Protein AF-A0A0G2G1L0-F1 (afdb_monomer_lite)

InterPro domains:
  IPR044053 Hydroxylase/desaturase AsaB-like [PTHR34598] (20-135)

Organism: NCBI:txid420778

Sequence (142 aa):
MQETHGLGTQLKESAMEIFHKDELSLKRDGYEIMHLVSQMKYEDWDDDPAIKNVYLREVADSLLKALGACHVQIIEHTVRKRHEVFPVSTGEPYKYNQPTSIAHIDTTVPWVLDMVRSLNPEKAEEVMKHRVQCVKYVYHIG

pLDDT: mean 84.34, std 18.81, range [30.48, 97.94]

Secondary structure (DSSP, 8-state):
------S-STTSS-------GGG--HHHHS--------S--SGGGG-HHHIIIIIHHHHHHHHHHHHT-S-------------TTTT---SS--SSPPPPSS------HHHHHHHHHHH-TTTHHHHTTS------------

Foldseek 3Di:
DDDDDDDPPVPPPPDPPPDDQVNDDCVPHVDHDDDFDFPDDPVCLVPPVSCVVTVVVSVQVRCCVRVVDPGDDDDDDFDADADPPPPDDPVDDDPGHHDDPDDDDPDDPVRQLVSLCVVCVPCSVVPVVDDDDDDDDDDDDD

Radius of gyration: 21.29 Å; chains: 1; bounding box: 70×36×47 Å

Structure (mmCIF, N/CA/C/O backbone):
data_AF-A0A0G2G1L0-F1
#
_entry.id   AF-A0A0G2G1L0-F1
#
loop_
_atom_site.group_PDB
_atom_site.id
_atom_site.type_symbol
_atom_site.label_atom_id
_atom_site.label_alt_id
_atom_site.label_comp_id
_atom_site.label_asym_id
_atom_site.label_entity_id
_atom_site.label_seq_id
_atom_site.pdbx_PDB_ins_code
_atom_site.Cartn_x
_atom_site.Cartn_y
_atom_site.Cartn_z
_atom_site.occupancy
_atom_site.B_iso_or_equiv
_atom_site.auth_seq_id
_atom_site.auth_comp_id
_atom_site.auth_asym_id
_atom_site.auth_atom_id
_atom_site.pdbx_PDB_model_num
ATOM 1 N N . MET A 1 1 ? 53.743 -24.675 27.307 1.00 37.62 1 MET A N 1
ATOM 2 C CA . MET A 1 1 ? 53.165 -23.441 26.743 1.00 37.62 1 MET A CA 1
ATOM 3 C C . MET A 1 1 ? 51.719 -23.728 26.410 1.00 37.62 1 MET A C 1
ATOM 5 O O . MET A 1 1 ? 51.457 -24.619 25.615 1.00 37.62 1 MET A O 1
ATOM 9 N N . GLN A 1 2 ? 50.812 -23.057 27.117 1.00 38.38 2 GLN A N 1
ATOM 10 C CA . GLN A 1 2 ? 49.423 -22.884 26.703 1.00 38.38 2 GLN A CA 1
ATOM 11 C C . GLN A 1 2 ? 49.409 -22.052 25.423 1.00 38.38 2 GLN A C 1
ATOM 13 O O . GLN A 1 2 ? 50.134 -21.067 25.386 1.00 38.38 2 GLN A O 1
ATOM 18 N N . GLU A 1 3 ? 48.542 -22.377 24.469 1.00 33.88 3 GLU A N 1
ATOM 19 C CA . GLU A 1 3 ? 47.820 -21.356 23.708 1.00 33.88 3 GLU A CA 1
ATOM 20 C C . GLU A 1 3 ? 46.411 -21.866 23.399 1.00 33.88 3 GLU A C 1
ATOM 22 O O . GLU A 1 3 ? 46.188 -22.861 22.714 1.00 33.88 3 GLU A O 1
ATOM 27 N N . THR A 1 4 ? 45.453 -21.169 23.992 1.00 42.47 4 THR A N 1
ATOM 28 C CA . THR A 1 4 ? 44.022 -21.230 23.741 1.00 42.47 4 THR A CA 1
ATOM 29 C C . THR A 1 4 ? 43.699 -20.501 22.438 1.00 42.47 4 THR A C 1
ATOM 31 O O . THR A 1 4 ? 43.868 -19.290 22.368 1.00 42.47 4 THR A O 1
ATOM 34 N N . HIS A 1 5 ? 43.177 -21.212 21.444 1.00 39.84 5 HIS A N 1
ATOM 35 C CA . HIS A 1 5 ? 42.423 -20.650 20.317 1.00 39.84 5 HIS A CA 1
ATOM 36 C C . HIS A 1 5 ? 41.220 -21.591 20.114 1.00 39.84 5 HIS A C 1
ATOM 38 O O . HIS A 1 5 ? 41.287 -22.551 19.360 1.00 39.84 5 HIS A O 1
ATOM 44 N N . GLY A 1 6 ? 40.173 -21.530 20.939 1.00 34.44 6 GLY A N 1
ATOM 45 C CA . GLY A 1 6 ? 39.303 -20.365 21.084 1.00 34.44 6 GLY A CA 1
ATOM 46 C C . GLY A 1 6 ? 38.316 -20.406 19.916 1.00 34.44 6 GLY A C 1
ATOM 47 O O . GLY A 1 6 ? 38.615 -19.875 18.856 1.00 34.44 6 GLY A O 1
ATOM 48 N N . LEU A 1 7 ? 37.251 -21.214 19.990 1.00 36.97 7 LEU A N 1
ATOM 49 C CA . LEU A 1 7 ? 35.878 -20.772 20.320 1.00 36.97 7 LEU A CA 1
ATOM 50 C C . LEU A 1 7 ? 35.274 -19.671 19.411 1.00 36.97 7 LEU A C 1
ATOM 52 O O . LEU A 1 7 ? 34.107 -19.339 19.565 1.00 36.97 7 LEU A O 1
ATOM 56 N N . GLY A 1 8 ? 36.018 -19.133 18.440 1.00 30.48 8 GLY A N 1
ATOM 57 C CA . GLY A 1 8 ? 35.605 -18.027 17.571 1.00 30.48 8 GLY A CA 1
ATOM 58 C C . GLY A 1 8 ? 34.971 -18.447 16.245 1.00 30.48 8 GLY A C 1
ATOM 59 O O . GLY A 1 8 ? 34.287 -17.639 15.623 1.00 30.48 8 GLY A O 1
ATOM 60 N N . THR A 1 9 ? 35.153 -19.697 15.813 1.00 32.44 9 THR A N 1
ATOM 61 C CA . THR A 1 9 ? 34.622 -20.171 14.520 1.00 32.44 9 THR A CA 1
ATOM 62 C C . THR A 1 9 ? 33.209 -20.746 14.636 1.00 32.44 9 THR A C 1
ATOM 64 O O . THR A 1 9 ? 32.479 -20.775 13.657 1.00 32.44 9 THR A O 1
ATOM 67 N N . GLN A 1 10 ? 32.781 -21.141 15.839 1.00 32.00 10 GLN A N 1
ATOM 68 C CA . GLN A 1 10 ? 31.483 -21.793 16.063 1.00 32.00 10 GLN A CA 1
ATOM 69 C C . GLN A 1 10 ? 30.351 -20.808 16.425 1.00 32.00 10 GLN A C 1
ATOM 71 O O . GLN A 1 10 ? 29.207 -21.216 16.579 1.00 32.00 10 GLN A O 1
ATOM 76 N N . LEU A 1 11 ? 30.661 -19.508 16.542 1.00 35.78 11 LEU A N 1
ATOM 77 C CA . LEU A 1 11 ? 29.731 -18.442 16.958 1.00 35.78 11 LEU A CA 1
ATOM 78 C C . LEU A 1 11 ? 29.337 -17.467 15.830 1.00 35.78 11 LEU A C 1
ATOM 80 O O . LEU A 1 11 ? 28.732 -16.435 16.106 1.00 35.78 11 LEU A O 1
ATOM 84 N N . LYS A 1 12 ? 29.671 -17.753 14.562 1.00 34.81 12 LYS A N 1
ATOM 85 C CA . LYS A 1 12 ? 29.297 -16.888 13.419 1.00 34.81 12 LYS A CA 1
ATOM 86 C C . LYS A 1 12 ? 28.352 -17.516 12.394 1.00 34.81 12 LYS A C 1
ATOM 88 O O . LYS A 1 12 ? 27.891 -16.806 11.510 1.00 34.81 12 LYS A O 1
ATOM 93 N N . GLU A 1 13 ? 28.011 -18.793 12.544 1.00 33.47 13 GLU A N 1
ATOM 94 C CA . GLU A 1 13 ? 26.978 -19.462 11.731 1.00 33.47 13 GLU A CA 1
ATOM 95 C C . GLU A 1 13 ? 25.619 -19.542 12.444 1.00 33.47 13 GLU A C 1
ATOM 97 O O . GLU A 1 13 ? 24.666 -20.127 11.935 1.00 33.47 13 GLU A O 1
ATOM 102 N N . SER A 1 14 ? 25.493 -18.931 13.623 1.00 38.62 14 SER A N 1
ATOM 103 C CA . SER A 1 14 ? 24.216 -18.807 14.314 1.00 38.62 14 SER A CA 1
ATOM 104 C C . SER A 1 14 ? 23.403 -17.640 13.743 1.00 38.62 14 SER A C 1
ATOM 106 O O . SER A 1 14 ? 23.769 -16.480 13.934 1.00 38.62 14 SER A O 1
ATOM 108 N N . ALA A 1 15 ? 22.271 -18.005 13.134 1.00 39.84 15 ALA A N 1
ATOM 109 C CA . ALA A 1 15 ? 21.100 -17.195 12.792 1.00 39.84 15 ALA A CA 1
ATOM 110 C C . ALA A 1 15 ? 21.085 -16.487 11.423 1.00 39.84 15 ALA A C 1
ATOM 112 O O . ALA A 1 15 ? 20.908 -15.276 11.321 1.00 39.84 15 ALA A O 1
ATOM 113 N N . MET A 1 16 ? 21.109 -17.276 10.349 1.00 41.47 16 MET A N 1
ATOM 114 C CA . MET A 1 16 ? 20.149 -17.052 9.263 1.00 41.47 16 MET A CA 1
ATOM 115 C C . MET A 1 16 ? 19.282 -18.307 9.174 1.00 41.47 16 MET A C 1
ATOM 117 O O . MET A 1 16 ? 19.522 -19.192 8.358 1.00 41.47 16 MET A O 1
ATOM 121 N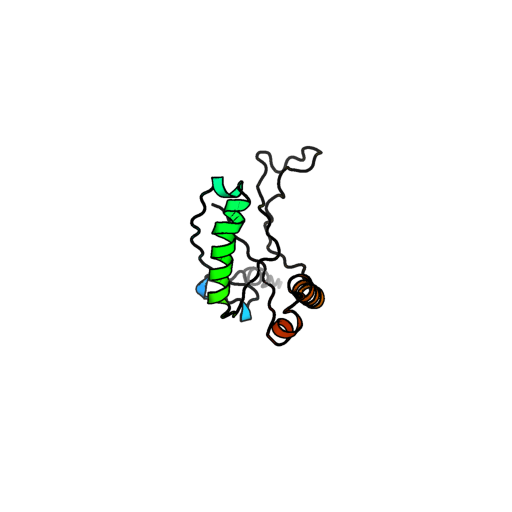 N . GLU A 1 17 ? 18.330 -18.433 10.101 1.00 50.50 17 GLU A N 1
ATOM 122 C CA . GLU A 1 17 ? 17.284 -19.447 9.981 1.00 50.50 17 GLU A CA 1
ATOM 123 C C . GLU A 1 17 ? 16.534 -19.176 8.673 1.00 50.50 17 GLU A C 1
ATOM 125 O O . GLU A 1 17 ? 15.987 -18.091 8.456 1.00 50.50 17 GLU A O 1
ATOM 130 N N . ILE A 1 18 ? 16.582 -20.139 7.753 1.00 58.59 18 ILE A N 1
ATOM 131 C CA . ILE A 1 18 ? 15.777 -20.107 6.535 1.00 58.59 18 ILE A CA 1
ATOM 132 C C . ILE A 1 18 ? 14.356 -20.445 6.978 1.00 58.59 18 ILE A C 1
ATOM 134 O O . ILE A 1 18 ? 13.983 -21.612 7.023 1.00 58.59 18 ILE A O 1
ATOM 138 N N . PHE A 1 19 ? 13.584 -19.431 7.363 1.00 57.88 19 PHE A N 1
ATOM 139 C CA . PHE A 1 19 ? 12.179 -19.625 7.699 1.00 57.88 19 PHE A CA 1
ATOM 140 C C . PHE A 1 19 ? 11.416 -20.076 6.459 1.00 57.88 19 PHE A C 1
ATOM 142 O O . PHE A 1 19 ? 11.496 -19.450 5.394 1.00 57.88 19 PHE A O 1
ATOM 149 N N . HIS A 1 20 ? 10.647 -21.153 6.597 1.00 70.88 20 HIS A N 1
ATOM 150 C CA . HIS A 1 20 ? 9.672 -21.495 5.575 1.00 70.88 20 HIS A CA 1
ATOM 151 C C . HIS A 1 20 ? 8.542 -20.464 5.606 1.00 70.88 20 HIS A C 1
ATOM 153 O O . HIS A 1 20 ? 8.163 -19.965 6.662 1.00 70.88 20 HIS A O 1
ATOM 159 N N . LYS A 1 21 ? 7.982 -20.141 4.435 1.00 72.94 21 LYS A N 1
ATOM 160 C CA . LYS A 1 21 ? 6.884 -19.170 4.293 1.00 72.94 21 LYS A CA 1
ATOM 161 C C . LYS A 1 21 ? 5.776 -19.369 5.338 1.00 72.94 21 LYS A C 1
ATOM 163 O O . LYS A 1 21 ? 5.290 -18.388 5.887 1.00 72.94 21 LYS A O 1
ATOM 168 N N . ASP A 1 22 ? 5.410 -20.620 5.604 1.00 78.69 22 ASP A N 1
ATOM 169 C CA . ASP A 1 22 ? 4.289 -20.978 6.480 1.00 78.69 22 ASP A CA 1
ATOM 170 C C . ASP A 1 22 ? 4.608 -20.819 7.978 1.00 78.69 22 ASP A C 1
ATOM 172 O O . ASP A 1 22 ? 3.720 -20.912 8.824 1.00 78.69 22 ASP A O 1
ATOM 176 N N . GLU A 1 23 ? 5.871 -20.566 8.320 1.00 83.62 23 GLU A N 1
ATOM 177 C CA . GLU A 1 23 ? 6.312 -20.341 9.695 1.00 83.62 23 GLU A CA 1
ATOM 178 C C . GLU A 1 23 ? 6.236 -18.867 10.085 1.00 83.62 23 GLU A C 1
ATOM 180 O O . GLU A 1 23 ? 6.243 -18.569 11.278 1.00 83.62 23 GLU A O 1
ATOM 185 N N . LEU A 1 24 ? 6.141 -17.954 9.112 1.00 87.81 24 LEU A N 1
ATOM 186 C CA . LEU A 1 24 ? 6.114 -16.504 9.300 1.00 87.81 24 LEU A CA 1
ATOM 187 C C . LEU A 1 24 ? 4.682 -15.976 9.414 1.00 87.81 24 LEU A C 1
ATOM 189 O O . LEU A 1 24 ? 3.769 -16.444 8.740 1.00 87.81 24 LEU A O 1
ATOM 193 N N . SER A 1 25 ? 4.487 -14.952 10.239 1.00 90.31 25 SER A N 1
ATOM 194 C CA . SER A 1 25 ? 3.203 -14.273 10.381 1.00 90.31 25 SER A CA 1
ATOM 195 C C . SER A 1 25 ? 3.383 -12.777 10.584 1.00 90.31 25 SER A C 1
ATOM 197 O O . SER A 1 25 ? 4.216 -12.331 11.378 1.00 90.31 25 SER A O 1
ATOM 199 N N . LEU A 1 26 ? 2.500 -11.987 9.971 1.00 91.00 26 LEU A N 1
ATOM 200 C CA . LEU A 1 26 ? 2.580 -10.531 10.063 1.00 91.00 26 LEU A CA 1
ATOM 201 C C . LEU A 1 26 ? 2.530 -10.037 11.517 1.00 91.00 26 LEU A C 1
ATOM 203 O O . LEU A 1 26 ? 3.225 -9.095 11.889 1.00 91.00 26 LEU A O 1
ATOM 207 N N . LYS A 1 27 ? 1.719 -10.685 12.361 1.00 90.75 27 LYS A N 1
ATOM 208 C CA . LYS A 1 27 ? 1.523 -10.286 13.761 1.00 90.75 27 LYS A CA 1
ATOM 209 C C . LYS A 1 27 ? 2.764 -10.508 14.629 1.00 90.75 27 LYS A C 1
ATOM 211 O O . LYS A 1 27 ? 3.008 -9.701 15.522 1.00 90.75 27 LYS A O 1
ATOM 216 N N . ARG A 1 28 ? 3.478 -11.620 14.436 1.00 92.56 28 ARG A N 1
ATOM 217 C CA . ARG A 1 28 ? 4.628 -11.995 15.272 1.00 92.56 28 ARG A CA 1
ATOM 218 C C . ARG A 1 28 ? 5.919 -11.396 14.732 1.00 92.56 28 ARG A C 1
ATOM 220 O O . ARG A 1 28 ? 6.706 -10.871 15.509 1.00 92.56 28 ARG A O 1
ATOM 227 N N . ASP A 1 29 ? 6.107 -11.471 13.419 1.00 91.75 29 ASP A N 1
ATOM 228 C CA . ASP A 1 29 ? 7.393 -11.204 12.775 1.00 91.75 29 ASP A CA 1
ATOM 229 C C . ASP A 1 29 ? 7.433 -9.829 12.099 1.00 91.75 29 ASP A C 1
ATOM 231 O O . ASP A 1 29 ? 8.494 -9.361 11.697 1.00 91.75 29 ASP A O 1
ATOM 235 N N . GLY A 1 30 ? 6.283 -9.157 11.971 1.00 90.12 30 GLY A N 1
ATOM 236 C CA . GLY A 1 30 ? 6.171 -7.869 11.283 1.00 90.12 30 GLY A CA 1
ATOM 237 C C . GLY A 1 30 ? 6.147 -7.981 9.757 1.00 90.12 30 GLY A C 1
ATOM 238 O O . GLY A 1 30 ? 6.027 -6.964 9.076 1.00 90.12 30 GLY A O 1
ATOM 239 N N . TYR A 1 31 ? 6.215 -9.197 9.212 1.00 91.19 31 TYR A N 1
ATOM 240 C CA . TYR A 1 31 ? 6.057 -9.489 7.792 1.00 91.19 31 TYR A CA 1
ATOM 241 C C . TYR A 1 31 ? 5.458 -10.882 7.590 1.00 91.19 31 TYR A C 1
ATOM 243 O O . TYR A 1 31 ? 5.508 -11.740 8.467 1.00 91.19 31 TYR A O 1
ATOM 251 N N . GLU A 1 32 ? 4.878 -11.096 6.417 1.00 91.75 32 GLU A N 1
ATOM 252 C CA . GLU A 1 32 ? 4.328 -12.376 5.993 1.00 91.75 32 GLU A CA 1
ATOM 253 C C . GLU A 1 32 ? 4.565 -12.528 4.496 1.00 91.75 32 GLU A C 1
ATOM 255 O O . GLU A 1 32 ? 4.527 -11.546 3.749 1.00 91.75 32 GLU A O 1
ATOM 260 N N . ILE A 1 33 ? 4.813 -13.756 4.054 1.00 90.81 33 ILE A N 1
ATOM 261 C CA . ILE A 1 33 ? 4.904 -14.065 2.633 1.00 90.81 33 ILE A CA 1
ATOM 262 C C . ILE A 1 33 ? 3.557 -14.648 2.221 1.00 90.81 33 ILE A C 1
ATOM 264 O O . ILE A 1 33 ? 3.130 -15.676 2.736 1.00 90.81 33 ILE A O 1
ATOM 268 N N . MET A 1 34 ? 2.894 -14.017 1.257 1.00 89.62 34 MET A N 1
ATOM 269 C CA . MET A 1 34 ? 1.610 -14.470 0.725 1.00 89.62 34 MET A CA 1
ATOM 270 C C . MET A 1 34 ? 1.789 -15.008 -0.692 1.00 89.62 34 MET A C 1
ATOM 272 O O . MET A 1 34 ? 2.651 -14.550 -1.436 1.00 89.62 34 MET A O 1
ATOM 276 N N . HIS A 1 35 ? 0.963 -15.981 -1.078 1.00 89.50 35 HIS A N 1
ATOM 277 C CA . HIS A 1 35 ? 0.900 -16.418 -2.470 1.00 89.50 35 HIS A CA 1
ATOM 278 C C . HIS A 1 35 ? -0.246 -15.686 -3.164 1.00 89.50 35 HIS A C 1
ATOM 280 O O . HIS A 1 35 ? -1.400 -15.842 -2.767 1.00 89.50 35 HIS A O 1
ATOM 286 N N . LEU A 1 36 ? 0.082 -14.909 -4.190 1.00 91.56 36 LEU A N 1
ATOM 287 C CA . LEU A 1 36 ? -0.876 -14.224 -5.047 1.00 91.56 36 LEU A CA 1
ATOM 288 C C . LEU A 1 36 ? -0.638 -14.683 -6.485 1.00 91.56 36 LEU A C 1
ATOM 290 O O . LEU A 1 36 ? 0.462 -14.521 -7.004 1.00 91.56 36 LEU A O 1
ATOM 294 N N . VAL A 1 37 ? -1.669 -15.245 -7.116 1.00 91.19 37 VAL A N 1
ATOM 295 C CA . VAL A 1 37 ? -1.670 -15.506 -8.559 1.00 91.19 37 VAL A CA 1
ATOM 296 C C . VAL A 1 37 ? -2.431 -14.368 -9.207 1.00 91.19 37 VAL A C 1
ATOM 298 O O . VAL A 1 37 ? -3.641 -14.264 -9.015 1.00 91.19 37 VAL A O 1
ATOM 301 N N . SER A 1 38 ? -1.717 -13.511 -9.928 1.00 94.94 38 SER A N 1
ATOM 302 C CA . SER A 1 38 ? -2.335 -12.400 -10.645 1.00 94.94 38 SER A CA 1
ATOM 303 C C . SER A 1 38 ? -2.738 -12.807 -12.058 1.00 94.94 38 SER A C 1
ATOM 305 O O . SER A 1 38 ? -2.062 -13.618 -12.691 1.00 94.94 38 SER A O 1
ATOM 307 N N . GLN A 1 39 ? -3.822 -12.223 -12.569 1.00 96.19 39 GLN A N 1
ATOM 308 C CA . GLN A 1 39 ? -4.198 -12.338 -13.982 1.00 96.19 39 GLN A CA 1
ATOM 309 C C . GLN A 1 39 ? -3.356 -11.449 -14.910 1.00 96.19 39 GLN A C 1
ATOM 311 O O . GLN A 1 39 ? -3.474 -11.569 -16.130 1.00 96.19 39 GLN A O 1
ATOM 316 N N . MET A 1 40 ? -2.525 -10.565 -14.350 1.00 97.06 40 MET A N 1
ATOM 317 C CA . MET A 1 40 ? -1.637 -9.698 -15.120 1.00 97.06 40 MET A CA 1
ATOM 318 C C . MET A 1 40 ? -0.617 -10.503 -15.924 1.00 97.06 40 MET A C 1
ATOM 320 O O . MET A 1 40 ? 0.011 -11.435 -15.416 1.00 97.06 40 MET A O 1
ATOM 324 N N . LYS A 1 41 ? -0.384 -10.071 -17.158 1.00 95.69 41 LYS A N 1
ATOM 325 C CA . LYS A 1 41 ? 0.769 -10.455 -17.972 1.00 95.69 41 LYS A CA 1
ATOM 326 C C . LYS A 1 41 ? 1.925 -9.486 -17.744 1.00 95.69 41 LYS A C 1
ATOM 328 O O . LYS A 1 41 ? 1.772 -8.446 -17.104 1.00 95.69 41 LYS A O 1
ATOM 333 N N . TYR A 1 42 ? 3.099 -9.826 -18.269 1.00 93.06 42 TYR A N 1
ATOM 334 C CA . TYR A 1 42 ? 4.289 -8.993 -18.107 1.00 93.06 42 TYR A CA 1
ATOM 335 C C . TYR A 1 42 ? 4.108 -7.597 -18.732 1.00 93.06 42 TYR A C 1
ATOM 337 O O . TYR A 1 42 ? 4.511 -6.590 -18.152 1.00 93.06 42 TYR A O 1
ATOM 345 N N . GLU A 1 43 ? 3.452 -7.522 -19.888 1.00 94.38 43 GLU A N 1
ATOM 346 C CA . GLU A 1 43 ? 3.251 -6.273 -20.627 1.00 94.38 43 GLU A CA 1
ATOM 347 C C . GLU A 1 43 ? 2.262 -5.333 -19.921 1.00 94.38 43 GLU A C 1
ATOM 349 O O . GLU A 1 43 ? 2.371 -4.111 -20.032 1.00 94.38 43 GLU A O 1
ATOM 354 N N . ASP A 1 44 ? 1.342 -5.891 -19.128 1.00 96.38 44 ASP A N 1
ATOM 355 C CA . ASP A 1 44 ? 0.313 -5.129 -18.415 1.00 96.38 44 ASP A CA 1
ATOM 356 C C . ASP A 1 44 ? 0.917 -4.220 -17.323 1.00 96.38 44 ASP A C 1
ATOM 358 O O . ASP A 1 44 ? 0.284 -3.268 -16.871 1.00 96.38 44 ASP A O 1
ATOM 362 N N . TRP A 1 45 ? 2.173 -4.445 -16.914 1.00 94.69 45 TRP A N 1
ATOM 363 C CA . TRP A 1 45 ? 2.892 -3.595 -15.953 1.00 94.69 45 TRP A CA 1
ATOM 364 C C . TRP A 1 45 ? 3.382 -2.261 -16.535 1.00 94.69 45 TRP A C 1
ATOM 366 O O . TRP A 1 45 ? 4.033 -1.481 -15.830 1.00 94.69 45 TRP A O 1
ATOM 376 N N . ASP A 1 46 ? 3.142 -2.001 -17.819 1.00 94.12 46 ASP A N 1
ATOM 377 C CA . ASP A 1 46 ? 3.258 -0.672 -18.431 1.00 94.12 46 ASP A CA 1
ATOM 378 C C . ASP A 1 46 ? 1.903 0.046 -18.572 1.00 94.12 46 ASP A C 1
ATOM 380 O O . ASP A 1 46 ? 1.881 1.221 -18.941 1.00 94.12 46 ASP A O 1
ATOM 384 N N . ASP A 1 47 ? 0.791 -0.612 -18.225 1.00 96.31 47 ASP A N 1
ATOM 385 C CA . ASP A 1 47 ? -0.566 -0.070 -18.304 1.00 96.31 47 ASP A CA 1
ATOM 386 C C . ASP A 1 47 ? -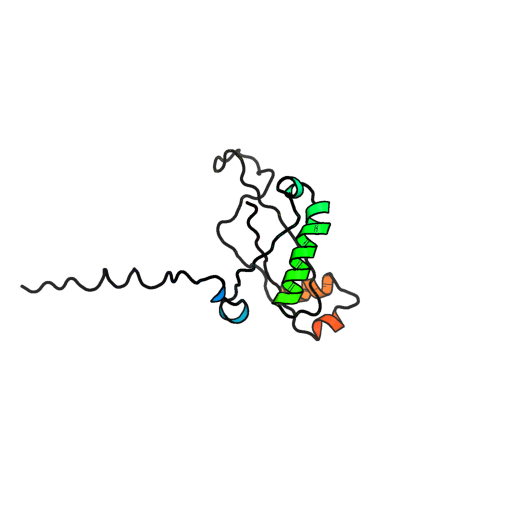1.126 0.228 -16.898 1.00 96.31 47 ASP A C 1
ATOM 388 O O . ASP A 1 47 ? -1.563 -0.654 -16.156 1.00 96.31 47 ASP A O 1
ATOM 392 N N . ASP A 1 48 ? -1.109 1.505 -16.503 1.00 95.50 48 ASP A N 1
ATOM 393 C CA . ASP A 1 48 ? -1.603 1.951 -15.191 1.00 95.50 48 ASP A CA 1
ATOM 394 C C . ASP A 1 48 ? -3.085 1.588 -14.937 1.00 95.50 48 ASP A C 1
ATOM 396 O O . ASP A 1 48 ? -3.396 1.075 -13.855 1.00 95.50 48 ASP A O 1
ATOM 400 N N . PRO A 1 49 ? -4.008 1.766 -15.902 1.00 97.56 49 PRO A N 1
ATOM 401 C CA . PRO A 1 49 ? -5.341 1.176 -15.848 1.00 97.56 49 PRO A CA 1
ATOM 402 C C . PRO A 1 49 ? -5.380 -0.324 -15.536 1.00 97.56 49 PRO A C 1
ATOM 404 O O . PRO A 1 49 ? -6.195 -0.722 -14.699 1.00 97.56 49 PRO A O 1
ATOM 407 N N . ALA A 1 50 ? -4.542 -1.156 -16.161 1.00 97.75 50 ALA A N 1
ATOM 408 C CA . ALA A 1 50 ? -4.512 -2.595 -15.886 1.00 97.75 50 ALA A CA 1
ATOM 409 C C . ALA A 1 50 ? -4.042 -2.873 -14.452 1.00 97.75 50 ALA A C 1
ATOM 411 O O . ALA A 1 50 ? -4.710 -3.592 -13.705 1.00 97.75 50 ALA A O 1
ATOM 412 N N . ILE A 1 51 ? -2.969 -2.203 -14.016 1.00 97.62 51 ILE A N 1
ATOM 413 C CA . ILE A 1 51 ? -2.461 -2.292 -12.640 1.00 97.62 51 ILE A CA 1
ATOM 414 C C . ILE A 1 51 ? -3.569 -1.951 -11.637 1.00 97.62 51 ILE A C 1
ATOM 416 O O . ILE A 1 51 ? -3.816 -2.708 -10.698 1.00 97.62 51 ILE A O 1
ATOM 420 N N . LYS A 1 52 ? -4.279 -0.837 -11.836 1.00 96.94 52 LYS A N 1
ATOM 421 C CA . LYS A 1 52 ? -5.333 -0.385 -10.917 1.00 96.94 52 LYS A CA 1
ATOM 422 C C . LYS A 1 52 ? -6.566 -1.279 -10.925 1.00 96.94 52 LYS A C 1
ATOM 424 O O . LYS A 1 52 ? -7.140 -1.542 -9.869 1.00 96.94 52 LYS A O 1
ATOM 429 N N . ASN A 1 53 ? -7.010 -1.708 -12.102 1.00 97.25 53 ASN A N 1
ATOM 430 C CA . ASN A 1 53 ? -8.289 -2.399 -12.251 1.00 97.25 53 ASN A CA 1
ATOM 431 C C . ASN A 1 53 ? -8.201 -3.914 -12.082 1.00 97.25 53 ASN A C 1
ATOM 433 O O . ASN A 1 53 ? -9.233 -4.535 -11.832 1.00 97.25 53 ASN A O 1
ATOM 437 N N . VAL A 1 54 ? -7.007 -4.493 -12.199 1.00 97.75 54 VAL A N 1
ATOM 438 C CA . VAL A 1 54 ? -6.773 -5.930 -12.036 1.00 97.75 54 VAL A CA 1
ATOM 439 C C . VAL A 1 54 ? -5.919 -6.156 -10.795 1.00 97.75 54 VAL A C 1
ATOM 441 O O . VAL A 1 54 ? -6.444 -6.526 -9.746 1.00 97.75 54 VAL A O 1
ATOM 444 N N . TYR A 1 55 ? -4.629 -5.837 -10.866 1.00 97.81 55 TYR A N 1
ATOM 445 C CA . TYR A 1 55 ? -3.667 -6.213 -9.833 1.00 97.81 55 TYR A CA 1
ATOM 446 C C . TYR A 1 55 ? -3.964 -5.615 -8.452 1.00 97.81 55 TYR A C 1
ATOM 448 O O . TYR A 1 55 ? -4.015 -6.337 -7.459 1.00 97.81 55 TYR A O 1
ATOM 456 N N . LEU A 1 56 ? -4.202 -4.303 -8.355 1.00 97.94 56 LEU A N 1
ATOM 457 C CA . LEU A 1 56 ? -4.461 -3.664 -7.060 1.00 97.94 56 LEU A CA 1
ATOM 458 C C . LEU A 1 56 ? -5.771 -4.146 -6.422 1.00 97.94 56 LEU A C 1
ATOM 460 O O . LEU A 1 56 ? -5.873 -4.164 -5.195 1.00 97.94 56 LEU A O 1
ATOM 464 N N . ARG A 1 57 ? -6.744 -4.586 -7.232 1.00 97.56 57 ARG A N 1
ATOM 465 C CA . ARG A 1 57 ? -7.965 -5.229 -6.725 1.00 97.56 57 ARG A CA 1
ATOM 466 C C . ARG A 1 57 ? -7.665 -6.617 -6.171 1.00 97.56 57 ARG A C 1
ATOM 468 O O . ARG A 1 57 ? -8.068 -6.915 -5.055 1.00 97.56 57 ARG A O 1
ATOM 475 N N . GLU A 1 58 ? -6.888 -7.423 -6.890 1.00 97.69 58 GLU A N 1
ATOM 476 C CA . GLU A 1 58 ? -6.461 -8.751 -6.429 1.00 97.69 58 GLU A CA 1
ATOM 477 C C . GLU A 1 58 ? -5.646 -8.677 -5.123 1.00 97.69 58 GLU A C 1
ATOM 479 O O . GLU A 1 58 ? -5.837 -9.491 -4.211 1.00 97.69 58 GLU A O 1
ATOM 484 N N . VAL A 1 59 ? -4.777 -7.667 -4.991 1.00 97.56 59 VAL A N 1
ATOM 485 C CA . VAL A 1 59 ? -4.047 -7.373 -3.747 1.00 97.56 59 VAL A CA 1
ATOM 486 C C . VAL A 1 59 ? -5.013 -6.984 -2.629 1.00 97.56 59 VAL A C 1
ATOM 488 O O . VAL A 1 59 ? -4.918 -7.536 -1.532 1.00 97.56 59 VAL A O 1
ATOM 491 N N . ALA A 1 60 ? -5.952 -6.070 -2.889 1.00 97.75 60 ALA A N 1
ATOM 492 C CA . ALA A 1 60 ? -6.925 -5.636 -1.890 1.00 97.75 60 ALA A CA 1
ATOM 493 C C . ALA A 1 60 ? -7.785 -6.805 -1.381 1.00 97.75 60 ALA A C 1
ATOM 495 O O . ALA A 1 60 ? -7.919 -6.977 -0.170 1.00 97.75 60 ALA A O 1
ATOM 496 N N . ASP A 1 61 ? -8.280 -7.657 -2.281 1.00 97.19 61 ASP A N 1
ATOM 497 C CA . ASP A 1 61 ? -9.068 -8.846 -1.941 1.00 97.19 61 ASP A CA 1
ATOM 498 C C . ASP A 1 61 ? -8.262 -9.863 -1.122 1.00 97.19 61 ASP A C 1
ATOM 500 O O . ASP A 1 61 ? -8.783 -10.500 -0.200 1.00 97.19 61 ASP A O 1
ATOM 504 N N . SER A 1 62 ? -6.976 -10.017 -1.442 1.00 96.06 62 SER A N 1
ATOM 505 C CA . SER A 1 62 ? -6.075 -10.911 -0.711 1.00 96.06 62 SER A CA 1
ATOM 506 C C . SER A 1 62 ? -5.788 -10.393 0.697 1.00 96.06 62 SER A C 1
ATOM 508 O O . SER A 1 62 ? -5.859 -11.160 1.658 1.00 96.06 62 SER A O 1
ATOM 510 N N . LEU A 1 63 ? -5.529 -9.091 0.840 1.00 96.31 63 LEU A N 1
ATOM 511 C CA . LEU A 1 63 ? -5.315 -8.444 2.136 1.00 96.31 63 LEU A CA 1
ATOM 512 C C . LEU A 1 63 ? -6.581 -8.443 2.996 1.00 96.31 63 LEU A C 1
ATOM 514 O O . LEU A 1 63 ? -6.489 -8.655 4.204 1.00 96.31 63 LEU A O 1
ATOM 518 N N . LEU A 1 64 ? -7.757 -8.263 2.388 1.00 96.88 64 LEU A N 1
ATOM 519 C CA . LEU A 1 64 ? -9.038 -8.317 3.091 1.00 96.88 64 LEU A CA 1
ATOM 520 C C . LEU A 1 64 ? -9.195 -9.661 3.815 1.00 96.88 64 LEU A C 1
ATOM 522 O O . LEU A 1 64 ? -9.495 -9.696 5.009 1.00 96.88 64 LEU A O 1
ATOM 526 N N . LYS A 1 65 ? -8.913 -10.762 3.105 1.00 95.12 65 LYS A N 1
ATOM 527 C CA . LYS A 1 65 ? -8.969 -12.128 3.642 1.00 95.12 65 LYS A CA 1
ATOM 528 C C . LYS A 1 65 ? -7.870 -12.384 4.672 1.00 95.12 65 LYS A C 1
ATOM 530 O O . LYS A 1 65 ? -8.173 -12.858 5.762 1.00 95.12 65 LYS A O 1
ATOM 535 N N . ALA A 1 66 ? -6.618 -12.061 4.346 1.00 92.69 66 ALA A N 1
ATOM 536 C CA . ALA A 1 66 ? -5.468 -12.371 5.197 1.00 92.69 66 ALA A CA 1
ATOM 537 C C . ALA A 1 66 ? -5.496 -11.623 6.536 1.00 92.69 66 ALA A C 1
ATOM 539 O O . ALA A 1 66 ? -5.150 -12.181 7.573 1.00 92.69 66 ALA A O 1
ATOM 540 N N . LEU A 1 67 ? -5.954 -10.369 6.533 1.00 94.00 67 LEU A N 1
ATOM 541 C CA . LEU A 1 67 ? -6.001 -9.540 7.737 1.00 94.00 67 LEU A CA 1
ATOM 542 C C . LEU A 1 67 ? -7.330 -9.642 8.495 1.00 94.00 67 LEU A C 1
ATOM 544 O O . LEU A 1 67 ? -7.450 -9.053 9.571 1.00 94.00 67 LEU A O 1
ATOM 548 N N . GLY A 1 68 ? -8.334 -10.332 7.938 1.00 94.88 68 GLY A N 1
ATOM 549 C CA . GLY A 1 68 ? -9.706 -10.302 8.451 1.00 94.88 68 GLY A CA 1
ATOM 550 C C . GLY A 1 68 ? -10.267 -8.877 8.503 1.00 94.88 68 GLY A C 1
ATOM 551 O O . GLY A 1 68 ? -10.979 -8.519 9.442 1.00 94.88 68 GLY A O 1
ATOM 552 N N . ALA A 1 69 ? -9.875 -8.035 7.545 1.00 96.12 69 ALA A N 1
ATOM 553 C CA . ALA A 1 69 ? -10.259 -6.632 7.516 1.00 96.12 69 ALA A CA 1
ATOM 554 C C . ALA A 1 69 ? -11.699 -6.471 7.007 1.00 96.12 69 ALA A C 1
ATOM 556 O O . ALA A 1 69 ? -12.178 -7.251 6.188 1.00 96.12 69 ALA A O 1
ATOM 557 N N . CYS A 1 70 ? -12.388 -5.424 7.463 1.00 95.31 70 CYS A N 1
ATOM 558 C CA . CYS A 1 70 ? -13.690 -5.037 6.913 1.00 95.31 70 CYS A CA 1
ATOM 559 C C . CYS A 1 70 ? -13.563 -4.161 5.657 1.00 95.31 70 CYS A C 1
ATOM 561 O O . CYS A 1 70 ? -14.514 -4.046 4.886 1.00 95.31 70 CYS A O 1
ATOM 563 N N . HIS A 1 71 ? -12.401 -3.537 5.455 1.00 95.19 71 HIS A N 1
ATOM 564 C CA . HIS A 1 71 ? -12.120 -2.655 4.332 1.00 95.19 71 HIS A CA 1
ATOM 565 C C . HIS A 1 71 ? -10.612 -2.593 4.059 1.00 95.19 71 HIS A C 1
ATOM 567 O O . HIS A 1 71 ? -9.812 -2.597 4.995 1.00 95.19 71 HIS A O 1
ATOM 573 N N . VAL A 1 72 ? -10.235 -2.503 2.782 1.00 97.12 72 VAL A N 1
ATOM 574 C CA . VAL A 1 72 ? -8.861 -2.259 2.328 1.00 97.12 72 VAL A CA 1
ATOM 575 C C . VAL A 1 72 ? -8.893 -1.135 1.299 1.00 97.12 72 VAL A C 1
ATOM 577 O O . VAL A 1 72 ? -9.660 -1.193 0.340 1.00 97.12 72 VAL A O 1
ATOM 580 N N . GLN A 1 73 ? -8.037 -0.132 1.492 1.00 95.94 73 GLN A N 1
ATOM 581 C CA . GLN A 1 73 ? -7.846 0.982 0.570 1.00 95.94 73 GLN A CA 1
ATOM 582 C C . GLN A 1 73 ? -6.380 1.022 0.142 1.00 95.94 73 GLN A C 1
ATOM 584 O O . GLN A 1 73 ? -5.485 1.087 0.985 1.00 95.94 73 GLN A O 1
ATOM 589 N N . ILE A 1 74 ? -6.132 0.992 -1.166 1.00 96.44 74 ILE A N 1
ATOM 590 C CA . ILE A 1 74 ? -4.789 1.202 -1.708 1.00 96.44 74 ILE A CA 1
ATOM 591 C C . ILE A 1 74 ? -4.561 2.709 -1.835 1.00 96.44 74 ILE A C 1
ATOM 593 O O . ILE A 1 74 ? -5.331 3.391 -2.509 1.00 96.44 74 ILE A O 1
ATOM 597 N N . ILE A 1 75 ? -3.525 3.218 -1.166 1.00 93.56 75 ILE A N 1
ATOM 598 C CA . ILE A 1 75 ? -3.203 4.653 -1.134 1.00 93.56 75 ILE A CA 1
ATOM 599 C C . ILE A 1 75 ? -2.231 5.054 -2.246 1.00 93.56 75 ILE A C 1
ATOM 601 O O . ILE A 1 75 ? -2.429 6.069 -2.903 1.00 93.56 75 ILE A O 1
ATOM 605 N N . GLU A 1 76 ? -1.209 4.234 -2.491 1.00 92.00 76 GLU A N 1
ATOM 606 C CA . GLU A 1 76 ? -0.146 4.498 -3.457 1.00 92.00 76 GLU A CA 1
ATOM 607 C C . GLU A 1 76 ? 0.382 3.180 -4.028 1.00 92.00 76 GLU A C 1
ATOM 609 O O . GLU A 1 76 ? 0.415 2.151 -3.345 1.00 92.00 76 GLU A O 1
ATOM 614 N N . HIS A 1 77 ? 0.846 3.219 -5.277 1.00 94.81 77 HIS A N 1
ATOM 615 C CA . HIS A 1 77 ? 1.592 2.132 -5.904 1.00 94.81 77 HIS A CA 1
ATOM 616 C C . HIS A 1 77 ? 2.774 2.687 -6.696 1.00 94.81 77 HIS A C 1
ATOM 618 O O . HIS A 1 77 ? 2.794 3.839 -7.126 1.00 94.81 77 HIS A O 1
ATOM 624 N N . THR A 1 78 ? 3.799 1.863 -6.894 1.00 93.44 78 THR A N 1
ATOM 625 C CA . THR A 1 78 ? 4.944 2.211 -7.742 1.00 93.44 78 THR A CA 1
ATOM 626 C C . THR A 1 78 ? 5.473 0.960 -8.416 1.00 93.44 78 THR A C 1
ATOM 628 O O . THR A 1 78 ? 5.812 -0.012 -7.742 1.00 93.44 78 THR A O 1
ATOM 631 N N . VAL A 1 79 ? 5.611 1.011 -9.741 1.00 93.88 79 VAL A N 1
ATOM 632 C CA . VAL A 1 79 ? 6.320 -0.017 -10.509 1.00 93.88 79 VAL A CA 1
ATOM 633 C C . VAL A 1 79 ? 7.792 0.371 -10.599 1.00 93.88 79 VAL A C 1
ATOM 635 O O . VAL A 1 79 ? 8.133 1.483 -11.007 1.00 93.88 79 VAL A O 1
ATOM 638 N N . ARG A 1 80 ? 8.675 -0.545 -10.200 1.00 91.88 80 ARG A N 1
ATOM 639 C CA . ARG A 1 80 ? 10.129 -0.376 -10.293 1.00 91.88 80 ARG A CA 1
ATOM 640 C C . ARG A 1 80 ? 10.665 -1.285 -11.386 1.00 91.88 80 ARG A C 1
ATOM 642 O O . ARG A 1 80 ? 10.372 -2.476 -11.374 1.00 91.88 80 ARG A O 1
ATOM 649 N N . LYS A 1 81 ? 11.455 -0.732 -12.308 1.00 90.62 81 LYS A N 1
ATOM 650 C CA . LYS A 1 81 ? 12.014 -1.471 -13.450 1.00 90.62 81 LYS A CA 1
ATOM 651 C C . LYS A 1 81 ? 13.512 -1.258 -13.520 1.00 90.62 81 LYS A C 1
ATOM 653 O O . LYS A 1 81 ? 13.997 -0.129 -13.417 1.00 90.62 81 LYS A O 1
ATOM 658 N N . ARG A 1 82 ? 14.247 -2.357 -13.679 1.00 88.44 82 ARG A N 1
ATOM 659 C CA . ARG A 1 82 ? 15.692 -2.300 -13.872 1.00 88.44 82 ARG A CA 1
ATOM 660 C C . ARG A 1 82 ? 15.980 -1.720 -15.252 1.00 88.44 82 ARG A C 1
ATOM 662 O O . ARG A 1 82 ? 15.393 -2.160 -16.233 1.00 88.44 82 ARG A O 1
ATOM 669 N N . HIS A 1 83 ? 16.875 -0.743 -15.317 1.00 87.06 83 HIS A N 1
ATOM 670 C CA . HIS A 1 83 ? 17.358 -0.238 -16.595 1.00 87.06 83 HIS A CA 1
ATOM 671 C C . HIS A 1 83 ? 18.291 -1.260 -17.263 1.00 87.06 83 HIS A C 1
ATOM 673 O O . HIS A 1 83 ? 19.072 -1.917 -16.573 1.00 87.06 83 HIS A O 1
ATOM 679 N N . GLU A 1 84 ? 18.256 -1.362 -18.593 1.00 85.94 84 GLU A N 1
ATOM 680 C CA . GLU A 1 84 ? 19.007 -2.373 -19.360 1.00 85.94 84 GLU A CA 1
ATOM 681 C C . GLU A 1 84 ? 20.517 -2.334 -19.084 1.00 85.94 84 GLU A C 1
ATOM 683 O O . GLU A 1 84 ? 21.153 -3.370 -18.914 1.00 85.94 84 GLU A O 1
ATOM 688 N N . VAL A 1 85 ? 21.084 -1.130 -18.958 1.00 81.94 85 VAL A N 1
ATOM 689 C CA . VAL A 1 85 ? 22.524 -0.915 -18.710 1.00 81.94 85 VAL A CA 1
ATOM 690 C C . VAL A 1 85 ? 22.876 -0.644 -17.237 1.00 81.94 85 VAL A C 1
ATOM 692 O O . VAL A 1 85 ? 23.948 -0.128 -16.933 1.00 81.94 85 VAL A O 1
ATOM 695 N N . PHE A 1 86 ? 21.992 -0.968 -16.287 1.00 75.75 86 PHE A N 1
ATOM 696 C CA . PHE A 1 86 ? 22.255 -0.767 -14.854 1.00 75.75 86 PHE A CA 1
ATOM 697 C C . PHE A 1 86 ? 23.492 -1.566 -14.371 1.00 75.75 86 PHE A C 1
ATOM 699 O O . PHE A 1 86 ? 23.561 -2.768 -14.656 1.00 75.75 86 PHE A O 1
ATOM 706 N N . PRO A 1 87 ? 24.417 -0.983 -13.570 1.00 76.62 87 PRO A N 1
ATOM 707 C CA . PRO A 1 87 ? 24.297 0.274 -12.814 1.00 76.62 87 PRO A CA 1
ATOM 708 C C . PRO A 1 87 ? 24.957 1.503 -13.465 1.00 76.62 87 PRO A C 1
ATOM 710 O O . PRO A 1 87 ? 25.321 2.438 -12.752 1.00 76.62 87 PRO A O 1
ATOM 713 N N . VAL A 1 88 ? 25.157 1.526 -14.786 1.00 78.56 88 VAL A N 1
ATOM 714 C CA . VAL A 1 88 ? 25.849 2.644 -15.447 1.00 78.56 88 VAL A CA 1
ATOM 715 C C . VAL A 1 88 ? 25.040 3.935 -15.302 1.00 78.56 88 VAL A C 1
ATOM 717 O O . VAL A 1 88 ? 23.968 4.062 -15.884 1.00 78.56 88 VAL A O 1
ATOM 720 N N . SER A 1 89 ? 25.566 4.902 -14.544 1.00 77.88 89 SER A N 1
ATOM 721 C CA . SER A 1 89 ? 24.973 6.239 -14.450 1.00 77.88 89 SER A CA 1
ATOM 722 C C . SER A 1 89 ? 25.008 6.911 -15.819 1.00 77.88 89 SER A C 1
ATOM 724 O O . SER A 1 89 ? 26.078 7.114 -16.390 1.00 77.88 89 SER A O 1
ATOM 726 N N . THR A 1 90 ? 23.837 7.260 -16.340 1.00 75.62 90 THR A N 1
ATOM 727 C CA . THR A 1 90 ? 23.691 7.970 -17.615 1.00 75.62 90 THR A CA 1
ATOM 728 C C . THR A 1 90 ? 23.854 9.485 -17.465 1.00 75.62 90 THR A C 1
ATOM 730 O O . THR A 1 90 ? 23.835 10.191 -18.466 1.00 75.62 90 THR A O 1
ATOM 733 N N . GLY A 1 91 ? 24.000 9.994 -16.233 1.00 82.81 91 GLY A N 1
ATOM 734 C CA . GLY A 1 91 ? 23.978 11.431 -15.926 1.00 82.81 91 GLY A CA 1
ATOM 735 C C . GLY A 1 91 ? 22.571 12.038 -15.852 1.00 82.81 91 GLY A C 1
ATOM 736 O O . GLY A 1 91 ? 22.433 13.167 -15.399 1.00 82.81 91 GLY A O 1
ATOM 737 N N . GLU A 1 92 ? 21.538 11.271 -16.208 1.00 82.00 92 GLU A N 1
ATOM 738 C CA . GLU A 1 92 ? 20.131 11.678 -16.207 1.00 82.00 92 GLU A CA 1
ATOM 739 C C . GLU A 1 92 ? 19.290 10.731 -15.334 1.00 82.00 92 GLU A C 1
ATOM 741 O O . GLU A 1 92 ? 19.655 9.561 -15.164 1.00 82.00 92 GLU A O 1
ATOM 746 N N . PRO A 1 93 ? 18.147 11.181 -14.786 1.00 81.00 93 PRO A N 1
ATOM 747 C CA . PRO A 1 93 ? 17.222 10.296 -14.088 1.00 81.00 93 PRO A CA 1
ATOM 748 C C . PRO A 1 93 ? 16.740 9.152 -14.992 1.00 81.00 93 PRO A C 1
ATOM 750 O O . PRO A 1 93 ? 16.358 9.360 -16.144 1.00 81.00 93 PRO A O 1
ATOM 753 N N . TYR A 1 94 ? 16.704 7.929 -14.460 1.00 84.06 94 TYR A N 1
ATOM 754 C CA . TYR A 1 94 ? 16.099 6.800 -15.167 1.00 84.06 94 TYR A CA 1
ATOM 755 C C . TYR A 1 94 ? 14.592 7.006 -15.350 1.00 84.06 94 TYR A C 1
ATOM 757 O O . TYR A 1 94 ? 13.918 7.528 -14.463 1.00 84.06 94 TYR A O 1
ATOM 765 N N . LYS A 1 95 ? 14.041 6.482 -16.456 1.00 85.00 95 LYS A N 1
ATOM 766 C CA . LYS A 1 95 ? 12.590 6.482 -16.723 1.00 85.00 95 LYS A CA 1
ATOM 767 C C . LYS A 1 95 ? 11.776 5.851 -15.584 1.00 85.00 95 LYS A C 1
ATOM 769 O O . LYS A 1 95 ? 10.670 6.297 -15.301 1.00 85.00 95 LYS A O 1
ATOM 774 N N . TYR A 1 96 ? 12.321 4.817 -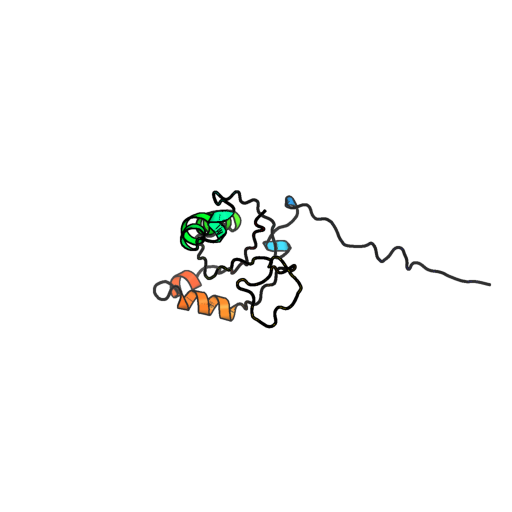14.942 1.00 87.00 96 TYR A N 1
ATOM 775 C CA . TYR A 1 96 ? 11.698 4.146 -13.805 1.00 87.00 96 TYR A CA 1
ATOM 776 C C . TYR A 1 96 ? 12.641 4.122 -12.608 1.00 87.00 96 TYR A C 1
ATOM 778 O O . TYR A 1 96 ? 13.859 3.955 -12.742 1.00 87.00 96 TYR A O 1
ATOM 786 N N . ASN A 1 97 ? 12.042 4.189 -11.420 1.00 88.19 97 ASN A N 1
ATOM 787 C CA . ASN A 1 97 ? 12.735 3.894 -10.177 1.00 88.19 97 ASN A CA 1
ATOM 788 C C . ASN A 1 97 ? 13.358 2.496 -10.251 1.00 88.19 97 ASN A C 1
ATOM 790 O O . ASN A 1 97 ? 12.688 1.523 -10.606 1.00 88.19 97 ASN A O 1
ATOM 794 N N . GLN A 1 98 ? 14.637 2.398 -9.891 1.00 89.12 98 GLN A N 1
ATOM 795 C CA . GLN A 1 98 ? 15.339 1.120 -9.897 1.00 89.12 98 GLN A CA 1
ATOM 796 C C . GLN A 1 98 ? 14.806 0.201 -8.781 1.00 89.12 98 GLN A C 1
ATOM 798 O O . GLN A 1 98 ? 14.302 0.698 -7.757 1.00 89.12 98 GLN A O 1
ATOM 803 N N . PRO A 1 99 ? 14.874 -1.132 -8.964 1.00 88.88 99 PRO A N 1
ATOM 804 C CA . PRO A 1 99 ? 14.489 -2.086 -7.930 1.00 88.88 99 PRO A CA 1
ATOM 805 C C . PRO A 1 99 ? 15.277 -1.864 -6.635 1.00 88.88 99 PRO A C 1
ATOM 807 O O . PRO A 1 99 ? 16.461 -1.538 -6.665 1.00 88.88 99 PRO A O 1
ATOM 810 N N . THR A 1 100 ? 14.612 -2.058 -5.497 1.00 83.75 100 THR A N 1
ATOM 811 C CA . THR A 1 100 ? 15.261 -2.092 -4.179 1.00 83.75 100 THR A CA 1
ATOM 812 C C . THR A 1 100 ? 15.453 -3.543 -3.762 1.00 83.75 100 THR A C 1
ATOM 814 O O . THR A 1 100 ? 14.570 -4.368 -3.987 1.00 83.75 100 THR A O 1
ATOM 817 N N . SER A 1 101 ? 16.593 -3.854 -3.150 1.00 81.50 101 SER A N 1
ATOM 818 C CA . SER A 1 101 ? 16.859 -5.174 -2.567 1.00 81.50 101 SER A CA 1
ATOM 819 C C . SER A 1 101 ? 16.246 -5.345 -1.175 1.00 81.50 101 SER A C 1
ATOM 821 O O . SER A 1 101 ? 16.217 -6.457 -0.659 1.00 81.50 101 SER A O 1
ATOM 823 N N . ILE A 1 102 ? 15.766 -4.258 -0.561 1.00 81.81 102 ILE A N 1
ATOM 824 C CA . ILE A 1 102 ? 15.260 -4.244 0.813 1.00 81.81 102 ILE A CA 1
ATOM 825 C C . ILE A 1 102 ? 13.870 -3.604 0.843 1.00 81.81 102 ILE A C 1
ATOM 827 O O . ILE A 1 102 ? 13.663 -2.488 0.344 1.00 81.81 102 ILE A O 1
ATOM 831 N N . ALA A 1 103 ? 12.920 -4.309 1.459 1.00 81.19 103 ALA A N 1
ATOM 832 C CA . ALA A 1 103 ? 11.645 -3.738 1.863 1.00 81.19 103 ALA A CA 1
ATOM 833 C C . ALA A 1 103 ? 11.853 -2.853 3.103 1.00 81.19 103 ALA A C 1
ATOM 835 O O . ALA A 1 103 ? 12.388 -3.295 4.112 1.00 81.19 103 ALA A O 1
ATOM 836 N N . HIS A 1 104 ? 11.427 -1.598 3.013 1.00 84.94 104 HIS A N 1
ATOM 837 C CA . HIS A 1 104 ? 11.451 -0.615 4.102 1.00 84.94 104 HIS A CA 1
ATOM 838 C C . HIS A 1 104 ? 10.044 -0.054 4.311 1.00 84.94 104 HIS A C 1
ATOM 840 O O . HIS A 1 104 ? 9.279 0.032 3.347 1.00 84.94 104 HIS A O 1
ATOM 846 N N . ILE A 1 105 ? 9.706 0.351 5.530 1.00 85.06 105 ILE A N 1
ATOM 847 C CA . ILE A 1 105 ? 8.457 1.048 5.849 1.00 85.06 105 ILE A CA 1
ATOM 848 C C . ILE A 1 105 ? 8.844 2.374 6.495 1.00 85.06 105 ILE A C 1
ATOM 850 O O . ILE A 1 105 ? 9.377 2.382 7.600 1.00 85.06 105 ILE A O 1
ATOM 854 N N . ASP A 1 106 ? 8.536 3.475 5.815 1.00 86.62 106 ASP A N 1
ATOM 855 C CA . ASP A 1 106 ? 8.910 4.828 6.250 1.00 86.62 106 ASP A CA 1
ATOM 856 C C . ASP A 1 106 ? 7.691 5.615 6.764 1.00 86.62 106 ASP A C 1
ATOM 858 O O . ASP A 1 106 ? 7.633 6.840 6.689 1.00 86.62 106 ASP A O 1
ATOM 862 N N . THR A 1 107 ? 6.673 4.910 7.262 1.00 90.75 107 THR A N 1
ATOM 863 C CA . THR A 1 107 ? 5.412 5.504 7.725 1.00 90.75 107 THR A CA 1
ATOM 864 C C . THR A 1 107 ? 5.315 5.486 9.242 1.00 90.75 107 THR A C 1
ATOM 866 O O . THR A 1 107 ? 5.606 4.473 9.878 1.00 90.75 107 THR A O 1
ATOM 869 N N . THR A 1 108 ? 4.820 6.575 9.826 1.00 93.88 108 THR A N 1
ATOM 870 C CA . THR A 1 108 ? 4.521 6.662 11.261 1.00 93.88 108 THR A CA 1
ATOM 871 C C . THR A 1 108 ? 3.019 6.551 11.515 1.00 93.88 108 THR A C 1
ATOM 873 O O . T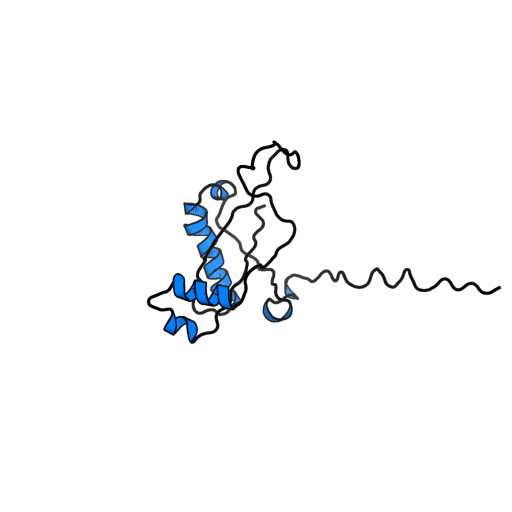HR A 1 108 ? 2.209 6.850 10.638 1.00 93.88 108 THR A O 1
ATOM 876 N N . VAL A 1 109 ? 2.628 6.150 12.730 1.00 94.19 109 VAL A N 1
ATOM 877 C CA . VAL A 1 109 ? 1.206 6.056 13.106 1.00 94.19 109 VAL A CA 1
ATOM 878 C C . VAL A 1 109 ? 0.465 7.387 12.907 1.00 94.19 109 VAL A C 1
ATOM 880 O O . VAL A 1 109 ? -0.572 7.352 12.252 1.00 94.19 109 VAL A O 1
ATOM 883 N N . PRO A 1 110 ? 0.965 8.556 13.368 1.00 95.94 110 PRO A N 1
ATOM 884 C CA . PRO A 1 110 ? 0.276 9.828 13.135 1.00 95.94 110 PRO A CA 1
ATOM 885 C C . PRO A 1 110 ? 0.032 10.110 11.651 1.00 95.94 110 PRO A C 1
ATOM 887 O O . PRO A 1 110 ? -1.090 10.429 11.271 1.00 95.94 110 PRO A O 1
ATOM 890 N N . TRP A 1 111 ? 1.044 9.885 10.806 1.00 95.25 111 TRP A N 1
ATOM 891 C CA . TRP A 1 111 ? 0.925 10.091 9.363 1.00 95.25 111 TRP A CA 1
ATOM 892 C C . TRP A 1 111 ? -0.147 9.192 8.734 1.00 95.25 111 TRP A C 1
ATOM 894 O O . TRP A 1 111 ? -0.947 9.658 7.927 1.00 95.25 111 TRP A O 1
ATOM 904 N N . VAL A 1 112 ? -0.218 7.918 9.139 1.00 95.31 112 VAL A N 1
ATOM 905 C CA . VAL A 1 112 ? -1.254 6.987 8.659 1.00 95.31 112 VAL A CA 1
ATOM 906 C C . VAL A 1 112 ? -2.651 7.456 9.066 1.00 95.31 112 VAL A C 1
ATOM 908 O O . VAL A 1 112 ? -3.570 7.414 8.252 1.00 95.31 112 VAL A O 1
ATOM 911 N N . LEU A 1 113 ? -2.833 7.915 10.307 1.00 95.38 113 LEU A N 1
ATOM 912 C CA . LEU A 1 113 ? -4.136 8.394 10.777 1.00 95.38 113 LEU A CA 1
ATOM 913 C C . LEU A 1 113 ? -4.566 9.672 10.044 1.00 95.38 113 LEU A C 1
ATOM 915 O O . LEU A 1 113 ? -5.733 9.804 9.677 1.00 95.38 113 LEU A O 1
ATOM 919 N N . ASP A 1 114 ? -3.633 10.583 9.774 1.00 95.69 114 ASP A N 1
ATOM 920 C CA . ASP A 1 114 ? -3.908 11.789 8.989 1.00 95.69 114 ASP A CA 1
ATOM 921 C C . ASP A 1 114 ? -4.249 11.452 7.533 1.00 95.69 114 ASP A C 1
ATOM 923 O O . ASP A 1 114 ? -5.193 12.013 6.973 1.00 95.69 114 ASP A O 1
ATOM 927 N N . MET A 1 115 ? -3.561 10.470 6.945 1.00 95.25 115 MET A N 1
ATOM 928 C CA . MET A 1 115 ? -3.877 9.954 5.614 1.00 95.25 115 MET A CA 1
ATOM 929 C C . MET A 1 115 ? -5.291 9.361 5.559 1.00 95.25 115 MET A C 1
ATOM 931 O O . MET A 1 115 ? -6.055 9.679 4.649 1.00 95.25 115 MET A O 1
ATOM 935 N N . VAL A 1 116 ? -5.683 8.553 6.552 1.00 95.44 116 VAL A N 1
ATOM 936 C CA . VAL A 1 116 ? -7.041 7.987 6.635 1.00 95.44 116 VAL A CA 1
ATOM 937 C C . VAL A 1 116 ? -8.098 9.087 6.670 1.00 95.44 116 VAL A C 1
ATOM 939 O O . VAL A 1 116 ? -9.078 8.995 5.929 1.00 95.44 116 VAL A O 1
ATOM 942 N N . ARG A 1 117 ? -7.894 10.138 7.476 1.00 95.81 117 ARG A N 1
ATOM 943 C CA . ARG A 1 117 ? -8.814 11.286 7.538 1.00 95.81 117 ARG A CA 1
ATOM 944 C C . ARG A 1 117 ? -8.898 12.025 6.206 1.00 95.81 117 ARG A C 1
ATOM 946 O O . ARG A 1 117 ? -9.996 12.329 5.754 1.00 95.81 117 ARG A O 1
ATOM 953 N N . SER A 1 118 ? -7.749 12.283 5.583 1.00 96.12 118 SER A N 1
ATOM 954 C CA . SER A 1 118 ? -7.645 13.015 4.316 1.00 96.12 118 SER A CA 1
ATOM 955 C C . SER A 1 118 ? -8.337 12.283 3.163 1.00 96.12 118 SER A C 1
ATOM 957 O O . SER A 1 118 ? -9.070 12.890 2.386 1.00 96.12 118 SER A O 1
ATOM 959 N N . L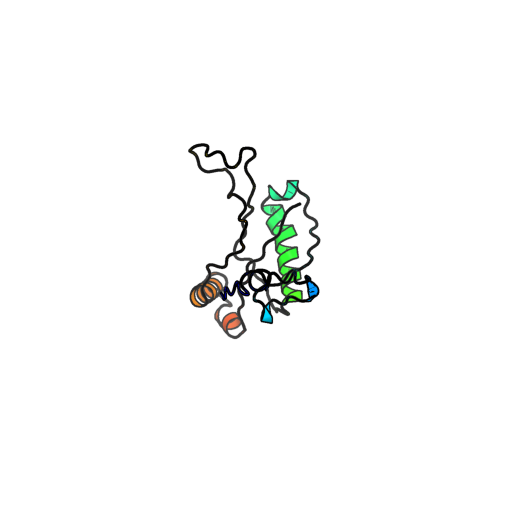EU A 1 119 ? -8.153 10.964 3.075 1.00 95.12 119 LEU A N 1
ATOM 960 C CA . LEU A 1 119 ? -8.718 10.151 1.997 1.00 95.12 119 LEU A CA 1
ATOM 961 C C . LEU A 1 119 ? -10.191 9.781 2.207 1.00 95.12 119 LEU A C 1
ATOM 963 O O . LEU A 1 119 ? -10.861 9.396 1.251 1.00 95.12 119 LEU A O 1
ATOM 967 N N . ASN A 1 120 ? -10.696 9.873 3.439 1.00 95.25 120 ASN A N 1
ATOM 968 C CA . ASN A 1 120 ? -12.051 9.455 3.800 1.00 95.25 120 ASN A CA 1
ATOM 969 C C . ASN A 1 120 ? -12.792 10.535 4.608 1.00 95.25 120 ASN A C 1
ATOM 971 O O . ASN A 1 120 ? -13.337 10.209 5.663 1.00 95.25 120 ASN A O 1
ATOM 975 N N . PRO A 1 121 ? -12.864 11.802 4.159 1.00 95.81 121 PRO A N 1
ATOM 976 C CA . PRO A 1 121 ? -13.329 12.916 4.993 1.00 95.81 121 PRO A CA 1
ATOM 977 C C . PRO A 1 121 ? -14.744 12.711 5.554 1.00 95.81 121 PRO A C 1
ATOM 979 O O . PRO A 1 121 ? -15.020 13.070 6.693 1.00 95.81 121 PRO A O 1
ATOM 982 N N . GLU A 1 122 ? -15.628 12.065 4.793 1.00 96.25 122 GLU A N 1
ATOM 983 C CA . GLU A 1 122 ? -17.016 11.804 5.200 1.00 96.25 122 GLU A CA 1
ATOM 984 C C . GLU A 1 122 ? -17.160 10.656 6.210 1.00 96.25 122 GLU A C 1
ATOM 986 O O . GLU A 1 122 ? -18.127 10.607 6.966 1.00 96.25 122 GLU A O 1
ATOM 991 N N . LYS A 1 123 ? -16.216 9.709 6.213 1.00 94.00 123 LYS A N 1
ATOM 992 C CA . LYS A 1 123 ? -16.268 8.485 7.032 1.00 94.00 123 LYS A CA 1
ATOM 993 C C . LYS A 1 123 ? -15.148 8.416 8.065 1.00 94.00 123 LYS A C 1
ATOM 995 O O . LYS A 1 123 ? -15.069 7.430 8.792 1.00 94.00 123 LYS A O 1
ATOM 1000 N N . ALA A 1 124 ? -14.300 9.440 8.136 1.00 93.94 124 ALA A N 1
ATOM 1001 C CA . ALA A 1 124 ? -13.093 9.464 8.947 1.00 93.94 124 ALA A CA 1
ATOM 1002 C C . ALA A 1 124 ? -13.396 9.095 10.400 1.00 93.94 124 ALA A C 1
ATOM 1004 O O . ALA A 1 124 ? -12.823 8.144 10.921 1.00 93.94 124 ALA A O 1
ATOM 1005 N N . GLU A 1 125 ? -14.369 9.764 11.017 1.00 93.75 125 GLU A N 1
ATOM 1006 C CA . GLU A 1 125 ? -14.760 9.504 12.407 1.00 93.75 125 GLU A CA 1
ATOM 1007 C C . GLU A 1 125 ? -15.265 8.076 12.641 1.00 93.75 125 GLU A C 1
ATOM 1009 O O . GLU A 1 125 ? -15.072 7.527 13.721 1.00 93.75 125 GLU A O 1
ATOM 1014 N N . GLU A 1 126 ? -15.886 7.447 11.642 1.00 94.94 126 GLU A N 1
ATOM 1015 C CA . GLU A 1 126 ? -16.326 6.057 11.752 1.00 94.94 126 GLU A CA 1
ATOM 1016 C C . GLU A 1 126 ? -15.147 5.090 11.624 1.00 94.94 126 GLU A C 1
ATOM 1018 O O . GLU A 1 126 ? -14.968 4.216 12.469 1.00 94.94 126 GLU A O 1
ATOM 1023 N N . VAL A 1 127 ? -14.287 5.281 10.618 1.00 94.19 127 VAL A N 1
ATOM 1024 C CA . VAL A 1 127 ? -13.088 4.450 10.411 1.00 94.19 127 VAL A CA 1
ATOM 1025 C C . VAL A 1 127 ? -12.168 4.505 11.633 1.00 94.19 127 VAL A C 1
ATOM 1027 O O . VAL A 1 127 ? -11.637 3.478 12.053 1.00 94.19 127 VAL A O 1
ATOM 1030 N N . MET A 1 128 ? -12.032 5.680 12.252 1.00 93.62 128 MET A N 1
ATOM 1031 C CA . MET A 1 128 ? -11.179 5.905 13.423 1.00 93.62 128 MET A CA 1
ATOM 1032 C C . MET A 1 128 ? -11.668 5.206 14.702 1.00 93.62 128 MET A C 1
ATOM 1034 O O . MET A 1 128 ? -10.896 5.089 15.654 1.00 93.62 128 MET A O 1
ATOM 1038 N N . LYS A 1 129 ? -12.907 4.693 14.738 1.00 94.88 129 LYS A N 1
ATOM 1039 C CA . LYS A 1 129 ? -13.399 3.832 15.833 1.00 94.88 129 LYS A CA 1
ATOM 1040 C C . LYS A 1 129 ? -12.879 2.398 15.735 1.00 94.88 129 LYS A C 1
ATOM 1042 O O . LYS A 1 129 ? -12.994 1.636 16.695 1.00 94.88 129 LYS A O 1
ATOM 1047 N N . HIS A 1 130 ? -12.326 2.016 14.588 1.00 94.38 130 HIS A N 1
ATOM 1048 C CA . HIS A 1 130 ? -11.808 0.681 14.329 1.00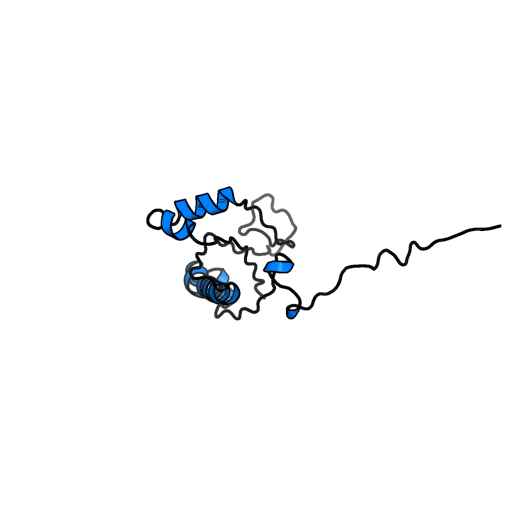 94.38 130 HIS A CA 1
ATOM 1049 C C . HIS A 1 130 ? -10.276 0.666 14.304 1.00 94.38 130 HIS A C 1
ATOM 1051 O O . HIS A 1 130 ? -9.602 1.693 14.243 1.00 94.38 130 HIS A O 1
ATOM 1057 N N . ARG A 1 131 ? -9.695 -0.539 14.351 1.00 94.56 131 ARG A N 1
ATOM 1058 C CA . ARG A 1 131 ? -8.247 -0.717 14.216 1.00 94.56 131 ARG A CA 1
ATOM 1059 C C . ARG A 1 131 ? -7.814 -0.377 12.789 1.00 94.56 131 ARG A C 1
ATOM 1061 O O . ARG A 1 131 ? -8.185 -1.077 11.851 1.00 94.56 131 ARG A O 1
ATOM 1068 N N . VAL A 1 132 ? -6.945 0.620 12.658 1.00 95.38 132 VAL A N 1
ATOM 1069 C CA . VAL A 1 132 ? -6.273 0.973 11.401 1.00 95.38 132 VAL A CA 1
ATOM 1070 C C . VAL A 1 132 ? -4.920 0.265 11.325 1.00 95.38 132 VAL A C 1
ATOM 1072 O O . VAL A 1 132 ? -4.171 0.229 12.301 1.00 95.38 132 VAL A O 1
ATOM 1075 N N . GLN A 1 133 ? -4.606 -0.311 10.164 1.00 93.88 133 GLN A N 1
ATOM 1076 C CA . GLN A 1 133 ? -3.308 -0.916 9.868 1.00 93.88 133 GLN A CA 1
ATOM 1077 C C . GLN A 1 133 ? -2.828 -0.437 8.501 1.00 93.88 133 GLN A C 1
ATOM 1079 O O . GLN A 1 133 ? -3.587 -0.484 7.537 1.00 93.88 133 GLN A O 1
ATOM 1084 N N . CYS A 1 134 ? -1.570 -0.007 8.420 1.00 94.50 134 CYS A N 1
ATOM 1085 C CA . CYS A 1 134 ? -0.905 0.310 7.161 1.00 94.50 134 CYS A CA 1
ATOM 1086 C C . CYS A 1 134 ? 0.152 -0.756 6.894 1.00 94.50 134 CYS A C 1
ATOM 1088 O O . CYS A 1 134 ? 1.007 -1.007 7.742 1.00 94.50 134 CYS A O 1
ATOM 1090 N N . VAL A 1 135 ? 0.078 -1.386 5.725 1.00 94.38 135 VAL A N 1
ATOM 1091 C CA . VAL A 1 135 ? 1.002 -2.440 5.304 1.00 94.38 135 VAL A CA 1
ATOM 1092 C C . VAL A 1 135 ? 1.640 -2.052 3.981 1.00 94.38 135 VAL A C 1
ATOM 1094 O O . VAL A 1 135 ? 0.986 -1.482 3.109 1.00 94.38 135 VAL A O 1
ATOM 1097 N N . LYS A 1 136 ? 2.921 -2.383 3.817 1.00 93.88 136 LYS A N 1
ATOM 1098 C CA . LYS A 1 136 ? 3.594 -2.292 2.524 1.00 93.88 136 LYS A CA 1
ATOM 1099 C C . LYS A 1 136 ? 3.540 -3.653 1.851 1.00 93.88 136 LYS A C 1
ATOM 1101 O O . LYS A 1 136 ? 4.046 -4.628 2.396 1.00 93.88 136 LYS A O 1
ATOM 1106 N N . TYR A 1 137 ? 2.952 -3.696 0.662 1.00 93.38 137 TYR A N 1
ATOM 1107 C CA . TYR A 1 137 ? 2.897 -4.900 -0.156 1.00 93.38 137 TYR A CA 1
ATOM 1108 C C . TYR A 1 137 ? 3.967 -4.830 -1.246 1.00 93.38 137 TYR A C 1
ATOM 1110 O O . TYR A 1 137 ? 4.059 -3.835 -1.968 1.00 93.38 137 TYR A O 1
ATOM 1118 N N . VAL A 1 138 ? 4.792 -5.870 -1.355 1.00 91.94 138 VAL A N 1
ATOM 1119 C CA . VAL A 1 138 ? 5.841 -5.974 -2.374 1.00 91.94 138 VAL A CA 1
ATOM 1120 C C . VAL A 1 138 ? 5.596 -7.232 -3.184 1.00 91.94 138 VAL A C 1
ATOM 1122 O O . VAL A 1 138 ? 5.412 -8.309 -2.625 1.00 91.94 138 VAL A O 1
ATOM 1125 N N . TYR A 1 139 ? 5.621 -7.082 -4.503 1.00 90.56 139 TYR A N 1
ATOM 1126 C CA . TYR A 1 139 ? 5.431 -8.172 -5.444 1.00 90.56 139 TYR A CA 1
ATOM 1127 C C . TYR A 1 139 ? 6.582 -8.193 -6.435 1.00 90.56 139 TYR A C 1
ATOM 1129 O O . TYR A 1 139 ? 6.966 -7.156 -6.982 1.00 90.56 139 TYR A O 1
ATOM 1137 N N . HIS A 1 140 ? 7.151 -9.377 -6.626 1.00 88.00 140 HIS A N 1
ATOM 1138 C CA . HIS A 1 140 ? 8.182 -9.598 -7.622 1.00 88.00 140 HIS A CA 1
ATOM 1139 C C . HIS A 1 140 ? 7.519 -10.031 -8.927 1.00 88.00 140 HIS A C 1
ATOM 1141 O O . HIS A 1 140 ? 6.831 -11.048 -8.969 1.00 88.00 140 HIS A O 1
ATOM 1147 N N . ILE A 1 141 ? 7.727 -9.240 -9.975 1.00 84.12 141 ILE A N 1
ATOM 1148 C CA . ILE A 1 141 ? 7.285 -9.559 -11.330 1.00 84.12 141 ILE A CA 1
ATOM 1149 C C . ILE A 1 141 ? 8.367 -10.458 -11.930 1.00 84.12 141 ILE A C 1
ATOM 1151 O O . ILE A 1 141 ? 9.517 -10.025 -12.028 1.00 84.12 141 ILE A O 1
ATOM 1155 N N . GLY A 1 142 ? 8.000 -11.705 -12.232 1.00 71.00 142 GLY A N 1
ATOM 1156 C CA . GLY A 1 142 ? 8.878 -12.691 -12.869 1.00 71.00 142 GLY A CA 1
ATOM 1157 C C . GLY A 1 142 ? 9.080 -12.450 -14.356 1.00 71.00 142 GLY A C 1
ATOM 1158 O O . GLY A 1 142 ? 8.259 -11.720 -14.956 1.00 71.00 142 GLY A O 1
#